Protein AF-A0A927SQI5-F1 (afdb_monomer_lite)

pLDDT: mean 71.3, std 16.81, range [32.06, 92.75]

Foldseek 3Di:
DPDQQAQQADLVRDDQKDFLVNQCSHVSHDSVVSVCQCPDPPRAWDDADPNTTIHGSVSNCVVCQNDDDDDDSPDDPVNVVVVVVVVVVCVVVVHDDDDDD

Secondary structure (DSSP, 8-state):
--PPPPP-S-TTTS-SEEEHHHHHHHHT--HHHHHHHHTSTT----EEETTEEEEEHHHHHHHHT--SSSS-----HHHHHHHHHHHHHHHHTT-------

Structure (mmCIF, N/CA/C/O backbone):
data_AF-A0A927SQI5-F1
#
_entry.id   AF-A0A927SQI5-F1
#
loop_
_atom_site.group_PDB
_atom_site.id
_atom_site.type_symbol
_atom_site.label_atom_id
_atom_site.label_alt_id
_atom_site.label_comp_id
_atom_site.label_asym_id
_atom_site.label_entity_id
_atom_site.label_seq_id
_atom_site.pdbx_PDB_ins_code
_atom_site.Cartn_x
_atom_site.Cartn_y
_atom_site.Cartn_z
_atom_site.occupancy
_atom_site.B_iso_or_equiv
_atom_site.auth_seq_id
_atom_site.auth_comp_id
_atom_site.auth_asym_id
_atom_site.auth_atom_id
_atom_site.pdbx_PDB_model_num
ATOM 1 N N . MET A 1 1 ? -21.709 9.283 -3.497 1.00 32.06 1 MET A N 1
ATOM 2 C CA . MET A 1 1 ? -21.232 8.708 -4.764 1.00 32.06 1 MET A CA 1
ATOM 3 C C . MET A 1 1 ? -19.774 9.075 -4.932 1.00 32.06 1 MET A C 1
ATOM 5 O O . MET A 1 1 ? -19.470 10.172 -5.395 1.00 32.06 1 MET A O 1
ATOM 9 N N . LEU A 1 2 ? -18.876 8.214 -4.462 1.00 39.31 2 LEU A N 1
ATOM 10 C CA . LEU A 1 2 ? -17.448 8.356 -4.732 1.00 39.31 2 LEU A CA 1
ATOM 11 C C . LEU A 1 2 ? -17.203 7.675 -6.076 1.00 39.31 2 LEU A C 1
ATOM 13 O O . LEU A 1 2 ? -17.284 6.457 -6.188 1.00 39.31 2 LEU A O 1
ATOM 17 N N . LYS A 1 3 ? -16.978 8.472 -7.125 1.00 45.09 3 LYS A N 1
ATOM 18 C CA . LYS A 1 3 ? -16.607 7.920 -8.430 1.00 45.09 3 LYS A CA 1
ATOM 19 C C . LYS A 1 3 ? -15.293 7.138 -8.261 1.00 45.09 3 LYS A C 1
ATOM 21 O O . LYS A 1 3 ? -14.382 7.684 -7.632 1.00 45.09 3 LYS A O 1
ATOM 26 N N . PRO A 1 4 ? -15.179 5.907 -8.788 1.00 46.75 4 PRO A N 1
ATOM 27 C CA . PRO A 1 4 ? -13.919 5.175 -8.767 1.00 46.75 4 PRO A CA 1
ATOM 28 C C . PRO A 1 4 ? -12.840 6.019 -9.452 1.00 46.75 4 PRO A C 1
ATOM 30 O O . PRO A 1 4 ? -13.054 6.532 -10.553 1.00 46.75 4 PRO A O 1
ATOM 33 N N . ILE A 1 5 ? -11.711 6.210 -8.769 1.00 57.72 5 ILE A N 1
ATOM 34 C CA . ILE A 1 5 ? -10.544 6.882 -9.339 1.00 57.72 5 ILE A CA 1
ATOM 35 C C . ILE A 1 5 ? -9.748 5.776 -10.032 1.00 57.72 5 ILE A C 1
ATOM 37 O O . ILE A 1 5 ? -9.339 4.834 -9.360 1.00 57.72 5 ILE A O 1
ATOM 41 N N . PRO A 1 6 ? -9.567 5.805 -11.358 1.00 64.75 6 PRO A N 1
ATOM 42 C CA . PRO A 1 6 ? -8.748 4.797 -12.017 1.00 64.75 6 PRO A CA 1
ATOM 43 C C . PRO A 1 6 ? -7.324 4.847 -11.453 1.00 64.75 6 PRO A C 1
ATOM 45 O O . PRO A 1 6 ? -6.818 5.932 -11.169 1.00 64.75 6 PRO A O 1
ATOM 48 N N . ALA A 1 7 ? -6.678 3.689 -11.295 1.00 74.31 7 ALA A N 1
ATOM 49 C CA . ALA A 1 7 ? -5.257 3.655 -10.974 1.00 74.31 7 ALA A CA 1
ATOM 50 C C . ALA A 1 7 ? -4.483 4.366 -12.095 1.00 74.31 7 ALA A C 1
ATOM 52 O O . ALA A 1 7 ? -4.609 4.014 -13.269 1.00 74.31 7 ALA A O 1
ATOM 53 N N . THR A 1 8 ? -3.730 5.400 -11.738 1.00 76.12 8 THR A N 1
ATOM 54 C CA . THR A 1 8 ? -2.991 6.254 -12.679 1.00 76.12 8 THR A CA 1
ATOM 55 C C . THR A 1 8 ? -1.501 5.939 -12.705 1.00 76.12 8 THR A C 1
ATOM 57 O O . THR A 1 8 ? -0.805 6.397 -13.609 1.00 76.12 8 THR A O 1
ATOM 60 N N . LEU A 1 9 ? -1.011 5.139 -11.752 1.00 74.88 9 LEU A N 1
ATOM 61 C CA . LEU A 1 9 ? 0.382 4.715 -11.665 1.00 74.88 9 LEU A CA 1
ATOM 62 C C . LEU A 1 9 ? 0.454 3.189 -11.685 1.00 74.88 9 LEU A C 1
ATOM 64 O O . LEU A 1 9 ? -0.041 2.523 -10.780 1.00 74.88 9 LEU A O 1
ATOM 68 N N . ARG A 1 10 ? 1.083 2.612 -12.712 1.00 78.00 10 ARG A N 1
ATOM 69 C CA . ARG A 1 10 ? 1.358 1.172 -12.709 1.00 78.00 10 ARG A CA 1
ATOM 70 C C . ARG A 1 10 ? 2.445 0.866 -11.690 1.00 78.00 10 ARG A C 1
ATOM 72 O O . ARG A 1 10 ? 3.322 1.682 -11.423 1.00 78.00 10 ARG A O 1
ATOM 79 N N . PHE A 1 11 ? 2.403 -0.347 -11.159 1.00 76.56 11 PHE A N 1
ATOM 80 C CA . PHE A 1 11 ? 3.368 -0.801 -10.170 1.00 76.56 11 PHE A CA 1
ATOM 81 C C . PHE A 1 11 ? 4.816 -0.802 -10.704 1.00 76.56 11 PHE A C 1
ATOM 83 O O . PHE A 1 11 ? 5.729 -0.333 -10.023 1.00 76.56 11 PHE A O 1
ATOM 90 N N . ASP A 1 12 ? 5.024 -1.263 -11.940 1.00 76.75 12 ASP A N 1
ATOM 91 C CA . ASP A 1 12 ? 6.350 -1.305 -12.576 1.00 76.75 12 ASP A CA 1
ATOM 92 C C . ASP A 1 12 ? 6.955 0.096 -12.746 1.00 76.75 12 ASP A C 1
ATOM 94 O O . ASP A 1 12 ? 8.147 0.286 -12.504 1.00 76.75 12 ASP A O 1
ATOM 98 N N . ASP A 1 13 ? 6.105 1.081 -13.044 1.00 79.81 13 ASP A N 1
ATOM 99 C CA . ASP A 1 13 ? 6.478 2.479 -13.284 1.00 79.81 13 ASP A CA 1
ATOM 100 C C . ASP A 1 13 ? 6.650 3.292 -11.986 1.00 79.81 13 ASP A C 1
ATOM 102 O O . ASP A 1 13 ? 7.129 4.429 -12.009 1.00 79.81 13 ASP A O 1
ATOM 106 N N . ALA A 1 14 ? 6.250 2.743 -10.834 1.00 84.38 14 ALA A N 1
ATOM 107 C CA . ALA A 1 14 ? 6.371 3.431 -9.556 1.00 84.38 14 ALA A CA 1
ATOM 108 C C . ALA A 1 14 ? 7.845 3.531 -9.104 1.00 84.38 14 ALA A C 1
ATOM 110 O O . ALA A 1 14 ? 8.631 2.604 -9.329 1.00 84.38 14 ALA A O 1
ATOM 111 N N . PRO A 1 15 ? 8.243 4.620 -8.422 1.00 87.44 15 PRO A N 1
ATOM 112 C CA . PRO A 1 15 ? 9.596 4.755 -7.885 1.00 87.44 15 PRO A CA 1
ATOM 113 C C . PRO A 1 15 ? 9.865 3.749 -6.762 1.00 87.44 15 PRO A C 1
ATOM 115 O O . PRO A 1 15 ? 8.939 3.268 -6.116 1.00 87.44 15 PRO A O 1
ATOM 118 N N . ASP A 1 16 ? 11.141 3.482 -6.476 1.00 88.69 16 ASP A N 1
ATOM 119 C CA . ASP A 1 16 ? 11.553 2.522 -5.437 1.00 88.69 16 ASP A CA 1
ATOM 120 C C . ASP A 1 16 ? 11.079 2.897 -4.032 1.00 88.69 16 ASP A C 1
ATOM 122 O O . ASP A 1 16 ? 10.891 2.024 -3.186 1.00 88.69 16 ASP A O 1
ATOM 126 N N . MET A 1 17 ? 10.858 4.186 -3.779 1.00 91.06 17 MET A N 1
ATOM 127 C CA . MET A 1 17 ? 10.237 4.692 -2.561 1.00 91.06 17 MET A CA 1
ATOM 128 C C . MET A 1 17 ? 8.937 5.393 -2.925 1.00 91.06 17 MET A C 1
ATOM 130 O O . MET A 1 17 ? 8.947 6.379 -3.666 1.00 91.06 17 MET A O 1
ATOM 134 N N . ILE A 1 18 ? 7.831 4.920 -2.361 1.00 90.19 18 ILE A N 1
ATOM 135 C CA . ILE A 1 18 ? 6.509 5.484 -2.599 1.00 90.19 18 ILE A CA 1
ATOM 136 C C . ILE A 1 18 ? 5.981 6.211 -1.365 1.00 90.19 18 ILE A C 1
ATOM 138 O O . ILE A 1 18 ? 6.183 5.798 -0.222 1.00 90.19 18 ILE A O 1
ATOM 142 N N . ASN A 1 19 ? 5.281 7.315 -1.599 1.00 92.75 19 ASN A N 1
ATOM 143 C CA . ASN A 1 19 ? 4.522 8.046 -0.594 1.00 92.75 19 ASN A CA 1
ATOM 144 C C . ASN A 1 19 ? 3.019 7.715 -0.687 1.00 92.75 19 ASN A C 1
ATOM 146 O O . ASN A 1 19 ? 2.577 6.982 -1.569 1.00 92.75 19 ASN A O 1
ATOM 150 N N . ILE A 1 20 ? 2.217 8.284 0.217 1.00 91.31 20 ILE A N 1
ATOM 151 C CA . ILE A 1 20 ? 0.763 8.039 0.288 1.00 91.31 20 ILE A CA 1
ATOM 152 C C . ILE A 1 20 ? 0.052 8.365 -1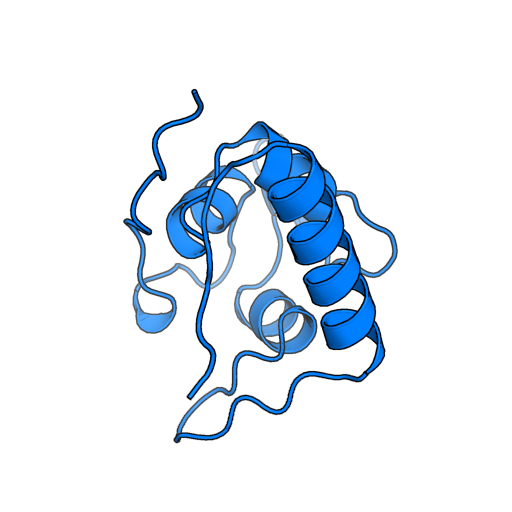.033 1.00 91.31 20 ILE A C 1
ATOM 154 O O . ILE A 1 20 ? -0.873 7.653 -1.409 1.00 91.31 20 ILE A O 1
ATOM 158 N N . GLN A 1 21 ? 0.469 9.424 -1.736 1.00 91.31 21 GLN A N 1
ATOM 159 C CA . GLN A 1 21 ? -0.153 9.794 -3.006 1.00 91.31 21 GLN A CA 1
ATOM 160 C C . GLN A 1 21 ? 0.143 8.752 -4.083 1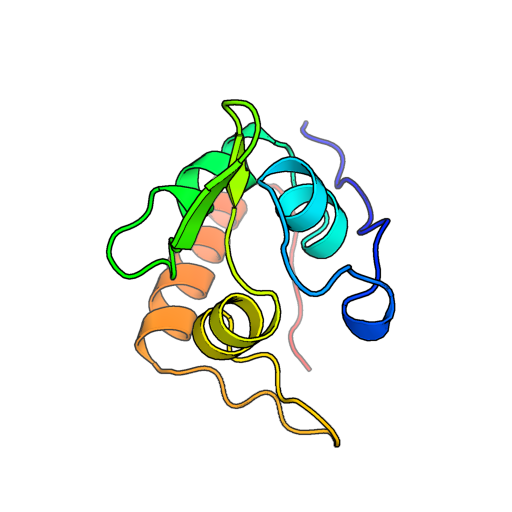.00 91.31 21 GLN A C 1
ATOM 162 O O . GLN A 1 21 ? -0.775 8.290 -4.740 1.00 91.31 21 GLN A O 1
ATOM 167 N N . GLN A 1 22 ? 1.396 8.313 -4.193 1.00 90.69 22 GLN A N 1
ATOM 168 C CA . GLN A 1 22 ? 1.778 7.263 -5.141 1.00 90.69 22 GLN A CA 1
ATOM 169 C C . GLN A 1 22 ? 1.070 5.940 -4.834 1.00 90.69 22 GLN A C 1
ATOM 171 O O . GLN A 1 22 ? 0.612 5.275 -5.752 1.00 90.69 22 GLN A O 1
ATOM 176 N N . LEU A 1 23 ? 0.889 5.590 -3.556 1.00 88.56 23 LEU A N 1
ATOM 177 C CA . LEU A 1 23 ? 0.070 4.438 -3.173 1.00 88.56 23 LEU A CA 1
ATOM 178 C C . LEU A 1 23 ? -1.398 4.605 -3.601 1.00 88.56 23 LEU A C 1
ATOM 180 O O . LEU A 1 23 ? -2.010 3.654 -4.080 1.00 88.56 23 LEU A O 1
ATOM 184 N N . ALA A 1 24 ? -1.965 5.802 -3.438 1.00 87.38 24 ALA A N 1
ATOM 185 C CA . ALA A 1 24 ? -3.327 6.111 -3.871 1.00 87.38 24 ALA A CA 1
ATOM 186 C C . ALA A 1 24 ? -3.484 5.954 -5.393 1.00 87.38 24 ALA A C 1
ATOM 188 O O . ALA A 1 24 ? -4.420 5.298 -5.850 1.00 87.38 24 ALA A O 1
ATOM 189 N N . ASP A 1 25 ? -2.524 6.489 -6.148 1.00 85.81 25 ASP A N 1
ATOM 190 C CA . ASP A 1 25 ? -2.462 6.422 -7.608 1.00 85.81 25 ASP A CA 1
ATOM 191 C C . ASP A 1 25 ? -2.276 4.978 -8.103 1.00 85.81 25 ASP A C 1
ATOM 193 O O . ASP A 1 25 ? -2.857 4.597 -9.116 1.00 85.81 25 ASP A O 1
ATOM 197 N N . MET A 1 26 ? -1.518 4.153 -7.370 1.00 83.69 26 MET A N 1
ATOM 198 C CA . MET A 1 26 ? -1.319 2.731 -7.679 1.00 83.69 26 MET A CA 1
ATOM 199 C C . MET A 1 26 ? -2.562 1.882 -7.415 1.00 83.69 26 MET A C 1
ATOM 201 O O . MET A 1 26 ? -2.860 0.965 -8.175 1.00 83.69 26 MET A O 1
ATOM 205 N N . LEU A 1 27 ? -3.286 2.170 -6.334 1.00 80.25 27 LEU A N 1
ATOM 206 C CA . LEU A 1 27 ? -4.466 1.400 -5.934 1.00 80.25 27 LEU A CA 1
ATOM 207 C C . LEU A 1 27 ? -5.766 1.906 -6.574 1.00 80.25 27 LEU A C 1
ATOM 209 O O . LEU A 1 27 ? -6.793 1.243 -6.451 1.00 80.25 27 LEU A O 1
ATOM 213 N N . GLY A 1 28 ? -5.752 3.075 -7.223 1.00 81.88 28 GLY A N 1
ATOM 214 C CA . GLY A 1 28 ? -6.972 3.705 -7.732 1.00 81.88 28 GLY A CA 1
ATOM 215 C C . GLY A 1 28 ? -7.928 4.107 -6.604 1.00 81.88 28 GLY A C 1
ATOM 216 O O . GLY A 1 28 ? -9.142 3.918 -6.681 1.00 81.88 28 GLY A O 1
ATOM 217 N N . VAL A 1 29 ? -7.383 4.628 -5.504 1.00 81.12 29 VAL A N 1
ATOM 218 C CA . VAL A 1 29 ? -8.167 5.052 -4.334 1.00 81.12 29 VAL A CA 1
ATOM 219 C C . VAL A 1 29 ? -7.888 6.510 -4.002 1.00 81.12 29 VAL A C 1
ATOM 221 O O . VAL A 1 29 ? -6.922 7.106 -4.464 1.00 81.12 29 VAL A O 1
ATOM 224 N N . CYS A 1 30 ? -8.733 7.123 -3.175 1.00 84.06 30 CYS A N 1
ATOM 225 C CA . CYS A 1 30 ? -8.464 8.480 -2.717 1.00 84.06 30 CYS A CA 1
ATOM 226 C C . CYS A 1 30 ? -7.362 8.499 -1.644 1.00 84.06 30 CYS A C 1
ATOM 228 O O . CYS A 1 30 ? -7.151 7.529 -0.910 1.00 84.06 30 CYS A O 1
ATOM 230 N N . HIS A 1 31 ? -6.710 9.654 -1.488 1.00 88.31 31 HIS A N 1
ATOM 231 C CA . HIS A 1 31 ? -5.634 9.859 -0.514 1.00 88.31 31 HIS A CA 1
ATOM 232 C C . HIS A 1 31 ? -6.014 9.435 0.915 1.00 88.31 31 HIS A C 1
ATOM 234 O O . HIS A 1 31 ? -5.181 8.930 1.663 1.00 88.31 31 HIS A O 1
ATOM 240 N N . ARG A 1 32 ? -7.283 9.616 1.310 1.00 87.06 32 ARG A N 1
ATOM 241 C CA . ARG A 1 32 ? -7.775 9.240 2.642 1.00 87.06 32 ARG A CA 1
ATOM 242 C C . ARG A 1 32 ? -7.704 7.730 2.876 1.00 87.06 32 ARG A C 1
ATOM 244 O O . ARG A 1 32 ? -7.269 7.321 3.948 1.00 87.06 32 ARG A O 1
ATOM 251 N N . GLU A 1 33 ? -8.120 6.921 1.904 1.00 82.44 33 GLU A N 1
ATOM 252 C CA . GLU A 1 33 ? -8.095 5.458 2.025 1.00 82.44 33 GLU A CA 1
ATOM 253 C C . GLU A 1 33 ? -6.662 4.926 1.947 1.00 82.44 33 GLU A C 1
ATOM 255 O O . GLU A 1 33 ? -6.256 4.138 2.800 1.00 82.44 33 GLU A O 1
ATOM 260 N N . ALA A 1 34 ? -5.850 5.458 1.027 1.00 86.38 34 ALA A N 1
ATOM 261 C CA . ALA A 1 34 ? -4.422 5.150 0.986 1.00 86.38 34 ALA A CA 1
ATOM 262 C C . ALA A 1 34 ? -3.728 5.507 2.309 1.00 86.38 34 ALA A C 1
ATOM 264 O O . ALA A 1 34 ? -2.908 4.741 2.796 1.00 86.38 34 ALA A O 1
ATOM 265 N N . SER A 1 35 ? -4.093 6.629 2.938 1.00 88.50 35 SER A N 1
ATOM 266 C CA . SER A 1 35 ? -3.552 7.038 4.238 1.00 88.50 35 SER A CA 1
ATOM 267 C C . SER A 1 35 ? -3.939 6.078 5.366 1.00 88.50 35 SER A C 1
ATOM 269 O O . SER A 1 35 ? -3.100 5.782 6.214 1.00 88.50 35 SER A O 1
ATOM 271 N N . LYS A 1 36 ? -5.166 5.540 5.388 1.00 87.25 36 LYS A N 1
ATOM 272 C CA . LYS A 1 36 ? -5.542 4.512 6.376 1.00 87.25 36 LYS A CA 1
ATOM 273 C C . LYS A 1 36 ? -4.651 3.279 6.253 1.00 87.25 36 LYS A C 1
ATOM 275 O O . LYS A 1 36 ? -4.149 2.805 7.266 1.00 87.25 36 LYS A O 1
ATOM 280 N N . LEU A 1 37 ? -4.421 2.818 5.024 1.00 84.81 37 LEU A N 1
ATOM 281 C CA . LEU A 1 37 ? -3.558 1.673 4.745 1.00 84.81 37 LEU A CA 1
ATOM 282 C C . LEU A 1 37 ? -2.096 1.966 5.107 1.00 84.81 37 LEU A C 1
ATOM 284 O O . LEU A 1 37 ? -1.468 1.202 5.822 1.00 84.81 37 LEU A O 1
ATOM 288 N N . PHE A 1 38 ? -1.580 3.131 4.715 1.00 86.56 38 PHE A N 1
ATOM 289 C CA . PHE A 1 38 ? -0.205 3.550 5.014 1.00 86.56 38 PHE A CA 1
ATOM 290 C C . PHE A 1 38 ? 0.083 3.665 6.522 1.00 86.56 38 PHE A C 1
ATOM 292 O O . PHE A 1 38 ? 1.235 3.641 6.952 1.00 86.56 38 PHE A O 1
ATOM 299 N N . ASN A 1 39 ? -0.960 3.852 7.334 1.00 85.75 39 ASN A N 1
ATOM 300 C CA . ASN A 1 39 ? -0.875 3.942 8.790 1.00 85.75 39 ASN A CA 1
ATOM 301 C C . ASN A 1 39 ? -1.388 2.679 9.499 1.00 85.75 39 ASN A C 1
ATOM 303 O O . ASN A 1 39 ? -1.471 2.680 10.729 1.00 85.75 39 ASN A O 1
ATOM 307 N N . SER A 1 40 ? -1.749 1.621 8.766 1.00 84.94 40 SER A N 1
ATOM 308 C CA . SER A 1 40 ? -2.226 0.387 9.378 1.00 84.94 40 SER A CA 1
ATOM 309 C C . SER A 1 40 ? -1.080 -0.353 10.060 1.00 84.94 40 SER A C 1
ATOM 311 O O . SER A 1 40 ? 0.090 -0.263 9.676 1.00 84.94 40 SER A O 1
ATOM 313 N N . LYS A 1 41 ? -1.419 -1.125 11.093 1.00 80.62 41 LYS A N 1
ATOM 314 C CA . LYS A 1 41 ? -0.453 -2.002 11.754 1.00 80.62 41 LYS A CA 1
ATOM 315 C C . LYS A 1 41 ? 0.124 -2.980 10.723 1.00 80.62 41 LYS A C 1
ATOM 317 O O . LYS A 1 41 ? -0.625 -3.554 9.941 1.00 80.62 41 LYS A O 1
ATOM 322 N N . GLY A 1 42 ? 1.446 -3.144 10.721 1.00 81.19 42 GLY A N 1
ATOM 323 C CA . GLY A 1 42 ? 2.143 -4.047 9.800 1.00 81.19 42 GLY A CA 1
ATOM 324 C C . GLY A 1 42 ? 2.461 -3.459 8.423 1.00 81.19 42 GLY A C 1
ATOM 325 O O . GLY A 1 42 ? 3.172 -4.113 7.665 1.00 81.19 42 GLY A O 1
ATOM 326 N N . PHE A 1 43 ? 2.010 -2.236 8.104 1.00 86.25 43 PHE A N 1
ATOM 327 C CA . PHE A 1 43 ? 2.412 -1.584 6.858 1.00 86.25 43 PHE A CA 1
ATOM 328 C C . PHE A 1 43 ? 3.922 -1.272 6.883 1.00 86.25 43 PHE A C 1
ATOM 330 O O . PHE A 1 43 ? 4.417 -0.760 7.896 1.00 86.25 43 PHE A O 1
ATOM 337 N N . PRO A 1 44 ? 4.668 -1.553 5.800 1.00 83.12 44 PRO A N 1
ATOM 338 C CA . PRO A 1 44 ? 6.119 -1.399 5.757 1.00 83.12 44 PRO A CA 1
ATOM 339 C C . PRO A 1 44 ? 6.519 0.075 5.646 1.00 83.12 44 PRO A C 1
ATOM 341 O O . PRO A 1 44 ? 6.785 0.611 4.573 1.00 83.12 44 PRO A O 1
ATOM 344 N N . LEU A 1 45 ? 6.532 0.761 6.783 1.00 80.81 45 LEU A N 1
ATOM 345 C CA . LEU A 1 45 ? 6.957 2.149 6.871 1.00 80.81 45 LEU A CA 1
ATOM 346 C C . LEU A 1 45 ? 8.476 2.220 7.029 1.00 80.81 45 LEU A C 1
ATOM 348 O O . LEU A 1 45 ? 9.028 1.665 7.975 1.00 80.81 45 LEU A O 1
ATOM 352 N N . VAL A 1 46 ? 9.136 2.969 6.148 1.00 75.44 46 VAL A N 1
ATOM 353 C CA . VAL A 1 46 ? 10.594 3.130 6.190 1.00 75.44 46 VAL A CA 1
ATOM 354 C C . VAL A 1 46 ? 10.970 4.335 7.037 1.00 75.44 46 VAL A C 1
ATOM 356 O O . VAL A 1 46 ? 11.684 4.215 8.027 1.00 75.44 46 VAL A O 1
ATOM 359 N N . SER A 1 47 ? 10.517 5.526 6.636 1.00 78.81 47 SER A N 1
ATOM 360 C CA . SER A 1 47 ? 10.919 6.780 7.278 1.00 78.81 47 SER A CA 1
ATOM 361 C C . SER A 1 47 ? 10.079 7.967 6.789 1.00 78.81 47 SER A C 1
ATOM 363 O O . SER A 1 47 ? 9.125 7.816 6.018 1.00 78.81 47 SER A O 1
ATOM 365 N N . ARG A 1 48 ? 10.433 9.175 7.245 1.00 80.75 48 ARG A N 1
ATOM 366 C CA . ARG A 1 48 ? 9.968 10.446 6.684 1.00 80.75 48 ARG A CA 1
ATOM 367 C C . ARG A 1 48 ? 11.069 11.058 5.819 1.00 80.75 48 ARG A C 1
ATOM 369 O O . ARG A 1 48 ? 12.135 11.376 6.331 1.00 80.75 48 ARG A O 1
ATOM 376 N N . MET A 1 49 ? 10.787 11.297 4.543 1.00 77.31 49 MET A N 1
ATOM 377 C CA . MET A 1 49 ? 11.656 12.050 3.635 1.00 77.31 49 MET A CA 1
ATOM 378 C C . MET A 1 49 ? 10.970 13.373 3.298 1.00 77.31 49 MET A C 1
ATOM 380 O O . MET A 1 49 ? 9.818 13.379 2.863 1.00 77.31 49 MET A O 1
ATOM 384 N N . ASN A 1 50 ? 11.632 14.506 3.551 1.00 80.12 50 ASN A N 1
ATOM 385 C CA . ASN A 1 50 ? 11.068 15.851 3.337 1.00 80.12 50 ASN A CA 1
ATOM 386 C C . ASN A 1 50 ? 9.683 16.047 3.992 1.00 80.12 50 ASN A C 1
ATOM 388 O O . ASN A 1 50 ? 8.759 16.594 3.394 1.00 80.12 50 ASN A O 1
ATOM 392 N N . GLY A 1 51 ? 9.509 15.521 5.209 1.00 81.00 51 GLY A N 1
ATOM 393 C CA . GLY A 1 51 ? 8.245 15.589 5.953 1.00 81.00 51 GLY A CA 1
ATOM 394 C C . GLY A 1 51 ? 7.148 14.626 5.476 1.00 81.00 51 GLY A C 1
ATOM 395 O O . GLY A 1 51 ? 6.097 14.555 6.109 1.00 81.00 51 GLY A O 1
ATOM 396 N N . ARG A 1 52 ? 7.379 13.843 4.413 1.00 82.69 52 ARG A N 1
ATOM 397 C CA . ARG A 1 52 ? 6.422 12.864 3.875 1.00 82.69 52 ARG A CA 1
ATOM 398 C C . ARG A 1 52 ? 6.794 11.451 4.306 1.00 82.69 52 ARG A C 1
ATOM 400 O O . ARG A 1 52 ? 7.957 11.069 4.228 1.00 82.69 52 ARG A O 1
ATOM 407 N N . LYS A 1 53 ? 5.807 10.667 4.748 1.00 85.81 53 LYS A N 1
ATOM 408 C CA . LYS A 1 53 ? 5.996 9.235 5.018 1.00 85.81 53 LYS A CA 1
ATOM 409 C C . LYS A 1 53 ? 6.259 8.497 3.705 1.00 85.81 53 LYS A C 1
ATOM 411 O O . LYS A 1 53 ? 5.529 8.715 2.737 1.00 85.81 53 LYS A O 1
ATOM 416 N N . ILE A 1 54 ? 7.280 7.647 3.703 1.00 91.19 54 ILE A N 1
ATOM 417 C CA . ILE A 1 54 ? 7.671 6.830 2.555 1.00 91.19 54 ILE A CA 1
ATOM 418 C C . ILE A 1 54 ? 7.805 5.357 2.946 1.00 91.19 54 ILE A C 1
ATOM 420 O O . ILE A 1 54 ? 8.123 5.024 4.092 1.00 91.19 54 ILE A O 1
ATOM 424 N N . ALA A 1 55 ? 7.559 4.493 1.971 1.00 90.62 55 ALA A N 1
ATOM 425 C CA . ALA A 1 55 ? 7.684 3.049 2.055 1.00 90.62 55 ALA A CA 1
ATOM 426 C C . ALA A 1 55 ? 8.426 2.543 0.814 1.00 90.62 55 ALA A C 1
ATOM 428 O O . ALA A 1 55 ? 8.261 3.115 -0.265 1.00 90.62 55 ALA A O 1
ATOM 429 N N . TYR A 1 56 ? 9.239 1.495 0.942 1.00 89.88 56 TYR A N 1
ATOM 430 C CA . TYR A 1 56 ? 9.849 0.886 -0.237 1.00 89.88 56 TYR A CA 1
ATOM 431 C C . TYR A 1 56 ? 8.775 0.176 -1.054 1.00 89.88 56 TYR A C 1
ATOM 433 O O . TYR A 1 56 ? 7.975 -0.590 -0.517 1.00 89.88 56 TYR A O 1
ATOM 441 N N . LYS A 1 57 ? 8.788 0.400 -2.367 1.00 86.00 57 LYS A N 1
ATOM 442 C CA . LYS A 1 57 ? 7.873 -0.212 -3.332 1.00 86.00 57 LYS A CA 1
ATOM 443 C C . LYS A 1 57 ? 7.817 -1.732 -3.166 1.00 86.00 57 LYS A C 1
ATOM 445 O O . LYS A 1 57 ? 6.728 -2.297 -3.158 1.00 86.00 57 LYS A O 1
ATOM 450 N N . TYR A 1 58 ? 8.975 -2.362 -2.956 1.00 82.81 58 TYR A N 1
ATOM 451 C CA . TYR A 1 58 ? 9.091 -3.810 -2.771 1.00 82.81 58 TYR A CA 1
ATOM 452 C C . TYR A 1 58 ? 8.375 -4.322 -1.532 1.00 82.81 58 TYR A C 1
ATOM 454 O O . TYR A 1 58 ? 7.586 -5.263 -1.615 1.00 82.81 58 TYR A O 1
ATOM 462 N N . ASP A 1 59 ? 8.590 -3.664 -0.399 1.00 83.88 59 ASP A N 1
ATOM 463 C CA . ASP A 1 59 ? 7.926 -4.058 0.832 1.00 83.88 59 ASP A CA 1
ATOM 464 C C . ASP A 1 59 ? 6.418 -3.833 0.728 1.00 83.88 59 ASP A C 1
ATOM 466 O O . ASP A 1 59 ? 5.643 -4.668 1.190 1.00 83.88 59 ASP A O 1
ATOM 470 N N . VAL A 1 60 ? 5.987 -2.747 0.073 1.00 84.94 60 VAL A N 1
ATOM 471 C CA . VAL A 1 60 ? 4.565 -2.482 -0.172 1.00 84.94 60 VAL A CA 1
ATOM 472 C C . VAL A 1 60 ? 3.947 -3.556 -1.060 1.00 84.94 60 VAL A C 1
ATOM 474 O O . VAL A 1 60 ? 2.890 -4.068 -0.714 1.00 84.94 60 VAL A O 1
ATOM 477 N N . ALA A 1 61 ? 4.585 -3.954 -2.162 1.00 78.69 61 ALA A N 1
ATOM 478 C CA . ALA A 1 61 ? 4.075 -5.054 -2.984 1.00 78.69 61 ALA A CA 1
ATOM 479 C C . ALA A 1 61 ? 3.998 -6.360 -2.202 1.00 78.69 61 ALA A C 1
ATOM 481 O O . ALA A 1 61 ? 2.968 -7.025 -2.243 1.00 78.69 61 ALA A O 1
ATOM 482 N N . LYS A 1 62 ? 5.041 -6.692 -1.434 1.00 78.12 62 LYS A N 1
ATOM 483 C CA . LYS A 1 62 ? 5.045 -7.874 -0.570 1.00 78.12 62 LYS A CA 1
ATOM 484 C C . LYS A 1 62 ? 3.900 -7.828 0.444 1.00 78.12 62 LYS A C 1
ATOM 486 O O . LYS A 1 62 ? 3.220 -8.831 0.639 1.00 78.12 62 LYS A O 1
ATOM 491 N N . PHE A 1 63 ? 3.662 -6.669 1.055 1.00 80.38 63 PHE A N 1
ATOM 492 C CA . PHE A 1 63 ? 2.549 -6.442 1.976 1.00 80.38 63 PHE A CA 1
ATOM 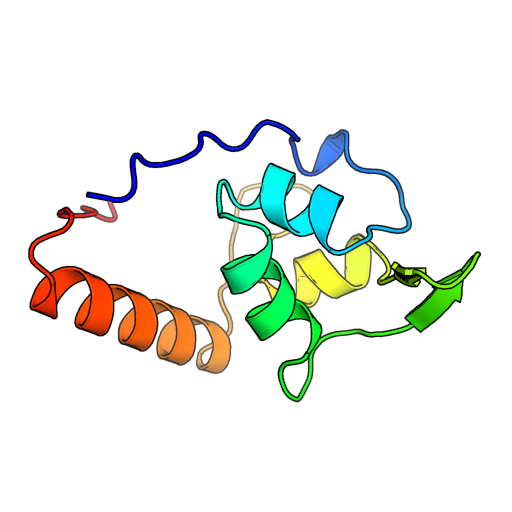493 C C . PH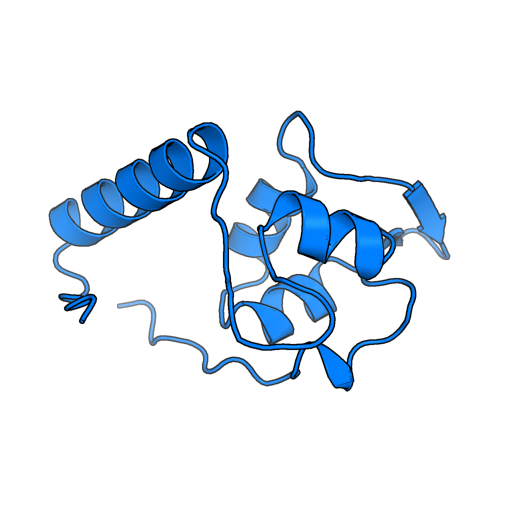E A 1 63 ? 1.183 -6.534 1.286 1.00 80.38 63 PHE A C 1
ATOM 495 O O . PHE A 1 63 ? 0.227 -6.983 1.900 1.00 80.38 63 PHE A O 1
ATOM 502 N N . LEU A 1 64 ? 1.079 -6.124 0.021 1.00 75.44 64 LEU A N 1
ATOM 503 C CA . LEU A 1 64 ? -0.145 -6.211 -0.779 1.00 75.44 64 LEU A CA 1
ATOM 504 C C . LEU A 1 64 ? -0.331 -7.578 -1.457 1.00 75.44 64 LEU A C 1
ATOM 506 O O . LEU A 1 64 ? -1.379 -7.820 -2.051 1.00 75.44 64 LEU A O 1
ATOM 510 N N . GLY A 1 65 ? 0.662 -8.468 -1.378 1.00 70.12 65 GLY A N 1
ATOM 511 C CA . GLY A 1 65 ? 0.672 -9.746 -2.089 1.00 70.12 65 GLY A CA 1
ATOM 512 C C . GLY A 1 65 ? 0.875 -9.615 -3.602 1.00 70.12 65 GLY A C 1
ATOM 513 O O . GLY A 1 65 ? 0.603 -10.563 -4.330 1.00 70.12 65 GLY A O 1
ATOM 514 N N . ILE A 1 66 ? 1.341 -8.462 -4.094 1.00 67.50 66 ILE A N 1
ATOM 515 C CA . ILE A 1 66 ? 1.630 -8.241 -5.515 1.00 67.50 66 ILE A CA 1
ATOM 516 C C . ILE A 1 66 ? 2.952 -8.951 -5.841 1.00 67.50 66 ILE A C 1
ATOM 518 O O . ILE A 1 66 ? 4.016 -8.544 -5.370 1.00 67.50 66 ILE A O 1
ATOM 522 N N . GLY A 1 67 ? 2.876 -10.034 -6.618 1.00 51.72 67 GLY A N 1
ATOM 523 C CA . GLY A 1 67 ? 4.041 -10.799 -7.059 1.00 51.72 67 GLY A CA 1
ATOM 524 C C . GLY A 1 67 ? 4.973 -9.977 -7.954 1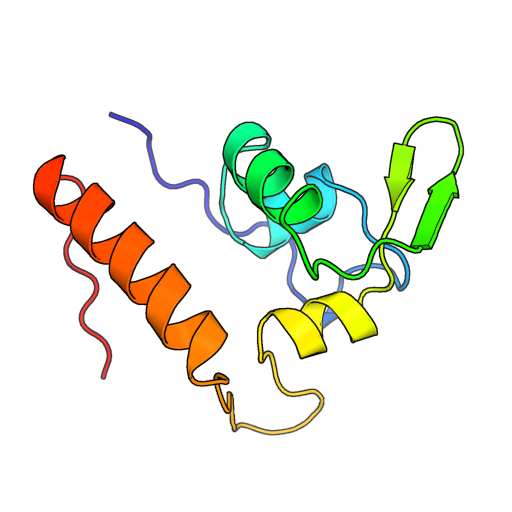.00 51.72 67 GLY A C 1
ATOM 525 O O . GLY A 1 67 ? 4.527 -9.271 -8.858 1.00 51.72 67 GLY A O 1
ATOM 526 N N . TYR A 1 68 ? 6.280 -10.086 -7.712 1.00 50.12 68 TYR A N 1
ATOM 527 C CA . TYR A 1 68 ? 7.319 -9.513 -8.566 1.00 50.12 68 TYR A CA 1
ATOM 528 C C . TYR A 1 68 ? 7.767 -10.537 -9.605 1.00 50.12 68 TYR A C 1
ATOM 530 O O . TYR A 1 68 ? 8.423 -11.514 -9.258 1.00 50.12 68 TYR A O 1
ATOM 538 N N . GLY A 1 69 ? 7.456 -10.276 -10.875 1.00 44.97 69 GLY A N 1
ATOM 539 C CA . GLY A 1 69 ? 7.907 -11.100 -11.995 1.00 44.97 69 GLY A CA 1
ATOM 540 C C . GLY A 1 69 ? 7.128 -12.409 -12.135 1.00 44.97 69 GLY A C 1
ATOM 541 O O . GLY A 1 69 ? 7.532 -13.438 -11.611 1.00 44.97 69 GLY A O 1
ATOM 542 N N . GLY A 1 70 ? 6.049 -12.376 -12.920 1.00 38.69 70 GLY A N 1
ATOM 543 C CA . GLY A 1 70 ? 5.341 -13.577 -13.373 1.00 38.69 70 GLY A CA 1
ATOM 544 C C . GLY A 1 70 ? 4.104 -13.940 -12.547 1.00 38.69 70 GLY A C 1
ATOM 545 O O . GLY A 1 70 ? 4.200 -14.563 -11.503 1.00 38.69 70 GLY A O 1
ATOM 546 N N . ASN A 1 71 ? 2.946 -13.550 -13.081 1.00 40.66 71 ASN A N 1
ATOM 547 C CA . ASN A 1 71 ? 1.625 -14.198 -13.065 1.00 40.66 71 ASN A CA 1
ATOM 548 C C . ASN A 1 71 ? 0.961 -14.783 -11.804 1.00 40.66 71 ASN A C 1
ATOM 550 O O . ASN A 1 71 ? -0.206 -15.133 -11.938 1.00 40.66 71 ASN A O 1
ATOM 554 N N . ASP A 1 72 ? 1.547 -14.795 -10.608 1.00 43.00 72 ASP A N 1
ATOM 555 C CA . ASP A 1 72 ? 0.840 -15.306 -9.422 1.00 43.00 72 ASP A CA 1
ATOM 556 C C . ASP A 1 72 ? 0.771 -14.271 -8.290 1.00 43.00 72 ASP A C 1
ATOM 558 O O . ASP A 1 72 ? 1.747 -13.973 -7.603 1.00 43.00 72 ASP A O 1
ATOM 562 N N . ILE A 1 73 ? -0.428 -13.720 -8.077 1.00 48.12 73 ILE A N 1
ATOM 563 C CA . ILE A 1 73 ? -0.768 -12.951 -6.876 1.00 48.12 73 ILE A CA 1
ATOM 564 C C . ILE A 1 73 ? -1.160 -13.961 -5.788 1.00 48.12 73 ILE A C 1
ATOM 566 O O . ILE A 1 73 ? -2.318 -14.366 -5.693 1.00 48.12 73 ILE A O 1
ATOM 570 N N . THR A 1 74 ? -0.209 -14.404 -4.962 1.00 47.00 74 THR A N 1
ATOM 571 C CA . THR A 1 74 ? -0.531 -15.179 -3.753 1.00 47.00 74 THR A CA 1
ATOM 572 C C . THR A 1 74 ? -0.879 -14.205 -2.627 1.00 47.00 74 THR A C 1
ATOM 574 O O . THR A 1 74 ? -0.013 -13.717 -1.901 1.00 47.00 74 THR A O 1
ATOM 577 N N . PHE A 1 75 ? -2.163 -13.878 -2.480 1.00 50.19 75 PHE A N 1
ATOM 578 C CA . PHE A 1 75 ? -2.615 -13.091 -1.335 1.00 50.19 75 PHE A CA 1
ATOM 579 C C . PHE A 1 75 ? -2.458 -13.910 -0.044 1.00 50.19 75 PHE A C 1
ATOM 581 O O . PHE A 1 75 ? -2.998 -15.008 0.077 1.00 50.19 75 PHE A O 1
ATOM 588 N N . ASN A 1 76 ? -1.743 -13.364 0.940 1.00 58.91 76 ASN A N 1
ATOM 589 C CA . ASN A 1 76 ? -1.733 -13.897 2.304 1.00 58.91 76 ASN A CA 1
ATOM 590 C C . ASN A 1 76 ? -3.168 -13.868 2.883 1.00 58.91 76 ASN A C 1
ATOM 592 O O . ASN A 1 76 ? -3.917 -12.922 2.628 1.00 58.91 76 ASN A O 1
ATOM 596 N N . GLU A 1 77 ? -3.550 -14.871 3.681 1.00 56.59 77 GLU A N 1
ATOM 597 C CA . GLU A 1 77 ? -4.861 -14.964 4.346 1.00 56.59 77 GLU A CA 1
ATOM 598 C C . GLU A 1 77 ? -5.257 -13.694 5.115 1.00 56.59 77 GLU A C 1
ATOM 600 O O . GLU A 1 77 ? -6.436 -13.341 5.170 1.00 56.59 77 GLU A O 1
ATOM 605 N N . GLU A 1 78 ? -4.290 -12.982 5.696 1.00 58.12 78 GLU A N 1
ATOM 606 C CA . GLU A 1 78 ? -4.550 -11.736 6.423 1.00 58.12 78 GLU A CA 1
ATOM 607 C C . GLU A 1 78 ? -4.965 -10.597 5.473 1.00 58.12 78 GLU A C 1
ATOM 609 O O . GLU A 1 78 ? -5.907 -9.858 5.759 1.00 58.12 78 GLU A O 1
ATOM 614 N N . ILE A 1 79 ? -4.353 -10.524 4.286 1.00 63.28 79 ILE A N 1
ATOM 615 C CA . ILE A 1 79 ? -4.712 -9.566 3.228 1.00 63.28 79 ILE A CA 1
ATOM 616 C C . ILE A 1 79 ? -6.085 -9.914 2.653 1.00 63.28 79 ILE A C 1
ATOM 618 O O . ILE A 1 79 ? -6.910 -9.025 2.446 1.00 63.28 79 ILE A O 1
ATOM 622 N N . LEU A 1 80 ? -6.363 -11.206 2.448 1.00 65.44 80 LEU A N 1
ATOM 623 C CA . LEU A 1 80 ? -7.674 -11.672 1.998 1.00 65.44 80 LEU A CA 1
ATOM 624 C C . LEU A 1 80 ? -8.774 -11.286 2.988 1.00 65.44 80 LEU A C 1
ATOM 626 O O . LEU A 1 80 ? -9.833 -10.840 2.557 1.00 65.44 80 LEU A O 1
ATOM 630 N N . LYS A 1 81 ? -8.530 -11.390 4.301 1.00 70.44 81 LYS A N 1
ATOM 631 C CA . LYS A 1 81 ? -9.490 -10.944 5.325 1.00 70.44 81 LYS A CA 1
ATOM 632 C C . LYS A 1 81 ? -9.767 -9.445 5.231 1.00 70.44 81 LYS A C 1
ATOM 634 O O . LYS A 1 81 ? -10.932 -9.062 5.165 1.00 70.44 81 LYS A O 1
ATOM 639 N N . VAL A 1 82 ? -8.725 -8.617 5.143 1.00 69.69 82 VAL A N 1
ATOM 640 C CA . VAL A 1 82 ? -8.873 -7.154 5.039 1.00 69.69 82 VAL A CA 1
ATOM 641 C C . VAL A 1 82 ? -9.587 -6.754 3.743 1.00 69.69 82 VAL A C 1
ATOM 643 O O . VAL A 1 82 ? -10.515 -5.948 3.774 1.00 69.69 82 VAL A O 1
ATOM 646 N N . LEU A 1 83 ? -9.219 -7.347 2.602 1.00 67.31 83 LEU A N 1
ATOM 647 C CA . LEU A 1 83 ? -9.897 -7.104 1.324 1.00 67.31 83 LEU A CA 1
ATOM 648 C C . LEU A 1 83 ? -11.373 -7.514 1.377 1.00 67.31 83 LEU A C 1
ATOM 650 O O . LEU A 1 83 ? -12.226 -6.809 0.837 1.00 67.31 83 LEU A O 1
ATOM 654 N N . ASN A 1 84 ? -11.689 -8.622 2.048 1.00 73.31 84 ASN A N 1
ATOM 655 C CA . ASN A 1 84 ? -13.060 -9.099 2.180 1.00 73.31 84 ASN A CA 1
ATOM 656 C C . ASN A 1 84 ? -13.895 -8.193 3.102 1.00 73.31 84 ASN A C 1
ATOM 658 O O . ASN A 1 84 ? -15.049 -7.907 2.793 1.00 73.31 84 ASN A O 1
ATOM 662 N N . GLU A 1 85 ? -13.317 -7.667 4.184 1.00 74.69 85 GLU A N 1
ATOM 663 C CA . GLU A 1 85 ? -13.971 -6.662 5.034 1.00 74.69 85 GLU A CA 1
ATOM 664 C C . GLU A 1 85 ? -14.271 -5.372 4.260 1.00 74.69 85 GLU A C 1
ATOM 666 O O . GLU A 1 85 ? -15.403 -4.881 4.303 1.00 74.69 85 GLU A O 1
ATOM 671 N N . ILE A 1 86 ? -13.307 -4.878 3.474 1.00 69.00 86 ILE A N 1
ATOM 672 C CA . ILE A 1 86 ? -13.493 -3.714 2.596 1.00 69.00 86 ILE A CA 1
ATOM 673 C C . ILE A 1 86 ? -14.611 -3.987 1.580 1.00 69.00 86 ILE A C 1
ATOM 675 O O . ILE A 1 86 ? -15.520 -3.171 1.427 1.00 69.00 86 ILE A O 1
ATOM 679 N N . LEU A 1 87 ? -14.606 -5.152 0.926 1.00 65.31 87 LEU A N 1
ATOM 680 C CA . LEU A 1 87 ? -15.654 -5.556 -0.019 1.00 65.31 87 LEU A CA 1
ATOM 681 C C . LEU A 1 87 ? -17.040 -5.638 0.639 1.00 65.31 87 LEU A C 1
ATOM 683 O O . LEU A 1 87 ? -18.033 -5.226 0.037 1.00 65.31 87 LEU A O 1
ATOM 687 N N . VAL A 1 88 ? -17.134 -6.154 1.866 1.00 71.06 88 VAL A N 1
ATOM 688 C CA . VAL A 1 88 ? -18.393 -6.234 2.622 1.00 71.06 88 VAL A CA 1
ATOM 689 C C . VAL A 1 88 ? -18.898 -4.843 3.007 1.00 71.06 88 VAL A C 1
ATOM 691 O O . VAL A 1 88 ? -20.096 -4.579 2.884 1.00 71.06 88 VAL A O 1
ATOM 694 N N . GLU A 1 89 ? -18.022 -3.936 3.439 1.00 65.00 89 GLU A N 1
ATOM 695 C CA . GLU A 1 89 ? -18.405 -2.550 3.727 1.00 65.00 89 GLU A CA 1
ATOM 696 C C . GLU A 1 89 ? -18.867 -1.796 2.475 1.00 65.00 89 GLU A C 1
ATOM 698 O O . GLU A 1 89 ? -19.858 -1.062 2.533 1.00 65.00 89 GLU A O 1
ATOM 703 N N . LEU A 1 90 ? -18.198 -2.004 1.339 1.00 58.16 90 LEU A N 1
ATOM 704 C CA . LEU A 1 90 ? -18.585 -1.416 0.055 1.00 58.16 90 LEU A CA 1
ATOM 705 C C . LEU A 1 90 ? -19.938 -1.963 -0.433 1.00 58.16 90 LEU A C 1
ATOM 707 O O . LEU A 1 90 ? -20.802 -1.186 -0.846 1.00 58.16 90 LEU A O 1
ATOM 711 N N . LYS A 1 91 ? -20.194 -3.272 -0.263 1.00 60.75 91 LYS A N 1
ATOM 712 C CA . LYS A 1 91 ? -21.503 -3.896 -0.540 1.00 60.75 91 LYS A CA 1
ATOM 713 C C . LYS A 1 91 ? -22.624 -3.328 0.329 1.00 60.75 91 LYS A C 1
ATOM 715 O O . LYS A 1 91 ? -23.700 -3.038 -0.185 1.00 60.75 91 LYS A O 1
ATOM 720 N N . LYS A 1 92 ? -22.382 -3.123 1.629 1.00 62.62 92 LYS A N 1
ATOM 721 C CA . LYS A 1 92 ? -23.366 -2.516 2.551 1.00 62.62 92 LYS A CA 1
ATOM 722 C C . LYS A 1 92 ? -23.726 -1.075 2.171 1.00 62.62 92 LYS A C 1
ATOM 724 O O . LYS A 1 92 ? -24.791 -0.601 2.554 1.00 62.62 92 LYS A O 1
ATOM 729 N N . LYS A 1 93 ? -22.860 -0.386 1.423 1.00 61.66 93 LYS A N 1
ATOM 730 C CA . LYS A 1 93 ? -23.063 0.994 0.960 1.00 61.66 93 LYS A CA 1
ATOM 731 C C . LYS A 1 93 ? -23.635 1.108 -0.462 1.00 61.66 93 LYS A C 1
ATOM 733 O O . LYS A 1 93 ? -23.756 2.227 -0.951 1.00 61.66 93 LYS A O 1
ATOM 738 N N . ASN A 1 94 ? -24.045 0.003 -1.098 1.00 50.41 94 ASN A N 1
ATOM 739 C CA . ASN A 1 94 ? -24.580 -0.019 -2.470 1.00 50.41 94 ASN A CA 1
ATOM 740 C C . ASN A 1 94 ? -23.614 0.538 -3.549 1.00 50.41 94 ASN A C 1
ATOM 742 O O . ASN A 1 94 ? -24.063 1.048 -4.573 1.00 50.41 94 ASN A O 1
ATOM 746 N N . GLU A 1 95 ? -22.291 0.414 -3.377 1.00 48.31 95 GLU A N 1
ATOM 747 C CA . GLU A 1 95 ? -21.300 0.771 -4.412 1.00 48.31 95 GLU A CA 1
ATOM 748 C C . GLU A 1 95 ? -20.554 -0.496 -4.910 1.00 48.31 95 GLU A C 1
ATOM 750 O O . GLU A 1 95 ? -19.545 -0.909 -4.354 1.00 48.31 95 GLU A O 1
ATOM 755 N N . PHE A 1 96 ? -21.088 -1.082 -5.994 1.00 44.62 96 PHE A N 1
ATOM 756 C CA . PHE A 1 96 ? -20.498 -2.041 -6.957 1.00 44.62 96 PHE A CA 1
ATOM 757 C C . PHE A 1 96 ? -20.151 -3.504 -6.579 1.00 44.62 96 PHE A C 1
ATOM 759 O O . PHE A 1 96 ? -19.633 -3.849 -5.522 1.00 44.62 96 PHE A O 1
ATOM 766 N N . VAL A 1 97 ? -20.424 -4.378 -7.562 1.00 43.81 97 VAL A N 1
ATOM 767 C CA . VAL A 1 97 ? -20.102 -5.812 -7.639 1.00 43.81 97 VAL A CA 1
ATOM 768 C C . VAL A 1 97 ? -18.737 -5.977 -8.307 1.00 43.81 97 VAL A C 1
ATOM 770 O O . VAL A 1 97 ? -18.594 -5.646 -9.481 1.00 43.81 97 VAL A O 1
ATOM 773 N N . VAL A 1 98 ? -17.758 -6.546 -7.604 1.00 40.31 98 VAL A N 1
ATOM 774 C CA . VAL A 1 98 ? -16.554 -7.100 -8.240 1.00 40.31 98 VAL A CA 1
ATOM 775 C C . VAL A 1 98 ? -16.767 -8.605 -8.384 1.00 40.31 98 VAL A C 1
ATOM 777 O O . VAL A 1 98 ? -16.841 -9.324 -7.387 1.00 40.31 98 VAL A O 1
ATOM 780 N N . LYS A 1 99 ? -16.930 -9.081 -9.624 1.00 37.47 99 LYS A N 1
ATOM 781 C CA . LYS A 1 99 ? -16.800 -10.506 -9.954 1.00 37.47 99 LYS A CA 1
ATOM 782 C C . LYS A 1 99 ? -15.306 -10.799 -10.055 1.00 37.47 99 LYS A C 1
ATOM 784 O O . LYS A 1 99 ? -14.652 -10.284 -10.955 1.00 37.47 99 LYS A O 1
ATOM 789 N N . VAL A 1 100 ? -14.795 -11.598 -9.129 1.00 35.16 100 VAL A N 1
ATOM 790 C CA . VAL A 1 100 ? -13.483 -12.234 -9.267 1.00 35.16 100 VAL A CA 1
ATOM 791 C C . VAL A 1 100 ? -13.700 -13.475 -10.140 1.00 35.16 100 VAL A C 1
ATOM 793 O O . VAL A 1 100 ? -14.565 -14.290 -9.809 1.00 35.16 100 VAL A O 1
ATOM 796 N N . ILE A 1 101 ? -13.014 -13.542 -11.286 1.00 37.00 101 ILE A N 1
ATOM 797 C CA . ILE A 1 101 ? -12.873 -14.744 -12.129 1.00 37.00 101 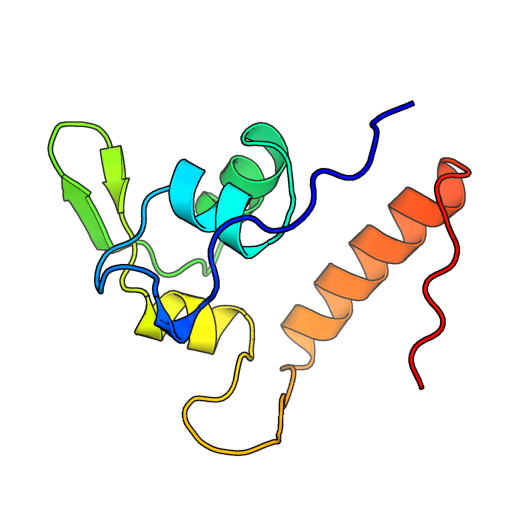ILE A CA 1
ATOM 798 C C . ILE A 1 101 ? -11.545 -15.385 -11.751 1.00 37.00 101 ILE A C 1
ATOM 800 O O . ILE A 1 101 ? -10.574 -14.606 -11.623 1.00 37.00 101 ILE A O 1
#

Radius of gyration: 14.0 Å; chains: 1; bounding box: 36×31×25 Å

Sequence (101 aa):
MLKPIPATLRFDDAPDMINIQQLADMLGVCHREASKLFNSKGFPLVSRMNGRKIAYKYDVAKFLGIGYGGNDITFNEEILKVLNEILVELKKKNEFVVKVI

=== Feature glossary ===
Legend for the data blocks above and below:

— What the protein is —

Sequence gives the chain of amino acids in standard one-letter code (A=alanine, C=cysteine, …, Y=tyrosine), read N→C. It is the only feature that is directly encoded by the gene; all structural features are derived from the folded form of this sequence.

The annotation block draws on four external resources. InterPro: which protein families and domains the sequence belongs to. GO: standardized terms for what the protein does, what process it participates in, and where in the cell it acts. CATH: which structural fold it has in the CATH hierarchy. Organism: the species of origin.

— Where its atoms are —

Atomic coordinates in PDBx/mmCIF format — the same representation the Protein Data Bank distributes. Each line of the _atom_site loop places one backbone atom in Cartesian space (units: ångströms, origin: arbitrary).

Six rendered views show the 3D structure from the faces of a cube — i.e. along ±x, ±y, ±z. Rendering representation is drawn randomly per protein from cartoon (secondary-structure ribbons), sticks (backbone bonds), or molecular surface; coloring is either N→C rainbow (blue at the N-terminus through red at the C-terminus) or one color per chain.

— Local backbone conformation —

DSSP 8-state secondary structure assigns each residue one of H (α-helix), G (3₁₀-helix), I (π-helix), E (extended β-strand), B (isolated β-bridge), T (hydrogen-bonded turn), S (bend), or '-' (coil). The assignment is computed from backbone hydrogen-bond geometry via the Kabsch–Sander algorithm.

P-SEA three-state annotation labels each residue as helix, strand, or coil based purely on the geometry of the Cα trace. It serves as a fallback when the full backbone (and thus DSSP) is unavailable.

φ (phi) and ψ (psi) are the two rotatable backbone dihedrals per residue: φ is the C(i-1)–N–Cα–C torsion, ψ is the N–Cα–C–N(i+1) torsion, both in degrees on (−180°, 180°]. α-helical residues cluster near (−60°, −45°); β-strand residues near (−120°, +130°). A Ramachandran plot is simply a scatter of (φ, ψ) for every residue.

— Global shape and packing —

Radius of gyration (Rg) is the root-mean-square distance of Cα atoms from their centroid — a single number for overall size and compactness. A globular domain of N residues has Rg ≈ 2.2·N^0.38 Å; an extended or disordered chain has a much larger Rg. The Cα contact count is the number of residue pairs whose Cα atoms are within 8 Å and are more than four positions apart in sequence — a standard proxy for tertiary packing density. The bounding box is the smallest axis-aligned box enclosing all Cα atoms.

Accessible surface area quantifies burial. A residue with SASA near zero is packed into the hydrophobic core; one with SASA >100 Å² sits on the surface. Computed here via the Shrake–Rupley numerical algorithm with a 1.4 Å probe.

The contact map is a binary N×N matrix image: pixel (i, j) is dark where Cα_i and Cα_j are within 8 Å and |i−j|>4. Because the |i−j|>4 filter removes local helical contacts, off-diagonal stripes parallel to the main diagonal indicate parallel β-sheets; stripes perpendicular to it indicate antiparallel β-sheets. The Ramachandran plot scatters every residue's (φ, ψ) pair against the sterically allowed regions. The PAE heatmap renders the predicted-aligned-error matrix.

— Structural neighborhood —

A 3Di character summarizes, for each residue, the relative orientation of the Cα frame of its nearest spatial neighbor. Because it encodes fold topology rather than chemistry, 3Di alignments detect remote structural similarity that sequence alignment misses.

Structural nearest neighbors (via Foldseek easy-search vs the PDB). Reported per hit: target PDB id, E-value, and alignment TM-score. A TM-score above ~0.5 is the conventional threshold for 'same fold'.

— Confidence and disorder —

For AlphaFold models, the B-factor field carries pLDDT — the model's own estimate of local accuracy on a 0–100 scale. Regions with pLDDT<50 should be treated as essentially unmodeled; they often correspond to intrinsically disordered segments.

B-factor (Debye–Waller factor) reflects atomic displacement in the crystal lattice. It is an experimental observable (units Å²), not a prediction; low values mean the atom is pinned down, high values mean it moves or is heterogeneous across the crystal.

Predicted Aligned Error (PAE) is an AlphaFold confidence matrix: entry (i, j) is the expected error in the position of residue j, in ångströms, when the prediction is superimposed on the true structure at residue i. Low PAE within a block of residues means that block is internally rigid and well-predicted; high PAE between two blocks means their relative placement is uncertain even if each block individually is confident.